Protein AF-A0A925Z3T1-F1 (afdb_monomer_lite)

Radius of gyration: 11.26 Å; chains: 1; bounding box: 21×22×35 Å

pLDDT: mean 78.57, std 15.77, range [39.25, 95.44]

Secondary structure (DSSP, 8-state):
--HHHHHHHHHHHHHHHH---HHHHHHHHTS-HHHHHHHHTT-SPPPHHHHHHHHHHHHS-SS---

Structure (mmCIF, N/CA/C/O backbone):
data_AF-A0A925Z3T1-F1
#
_entry.id   AF-A0A925Z3T1-F1
#
loop_
_atom_site.group_PDB
_atom_site.id
_atom_site.type_symbol
_atom_site.label_atom_id
_atom_site.label_alt_id
_atom_site.label_comp_id
_atom_site.label_asym_id
_atom_site.label_entity_id
_atom_site.label_seq_id
_atom_site.pdbx_PDB_ins_code
_atom_site.Cartn_x
_atom_site.Cartn_y
_atom_site.Cartn_z
_atom_site.occupancy
_atom_site.B_iso_or_equiv
_atom_site.auth_seq_id
_atom_site.auth_comp_id
_atom_site.auth_asym_id
_atom_site.auth_atom_id
_atom_site.pdbx_PDB_model_num
ATOM 1 N N . MET A 1 1 ? -7.797 0.917 -19.840 1.00 60.84 1 MET A N 1
ATOM 2 C CA . MET A 1 1 ? -7.752 0.629 -18.390 1.00 60.84 1 MET A CA 1
ATOM 3 C C . MET A 1 1 ? -6.300 0.337 -18.029 1.00 60.84 1 MET A C 1
ATOM 5 O O . MET A 1 1 ? -5.744 -0.575 -18.623 1.00 60.84 1 MET A O 1
ATOM 9 N N . ASP A 1 2 ? -5.651 1.131 -17.167 1.00 83.81 2 ASP A N 1
ATOM 10 C CA . ASP A 1 2 ? -4.275 0.832 -16.717 1.00 83.81 2 ASP A CA 1
ATOM 11 C C . ASP A 1 2 ? -4.354 -0.143 -15.537 1.00 83.81 2 ASP A C 1
ATOM 13 O O . ASP A 1 2 ? -4.866 0.202 -14.471 1.00 83.81 2 ASP A O 1
ATOM 17 N N . VAL A 1 3 ? -3.871 -1.371 -15.739 1.00 77.75 3 VAL A N 1
ATOM 18 C CA . VAL A 1 3 ? -3.878 -2.427 -14.717 1.00 77.75 3 VAL A CA 1
ATOM 19 C C . VAL A 1 3 ? -3.153 -2.000 -13.438 1.00 77.75 3 VAL A C 1
ATOM 21 O O . VAL A 1 3 ? -3.574 -2.376 -12.348 1.00 77.75 3 VAL A O 1
ATOM 24 N N . ARG A 1 4 ? -2.110 -1.164 -13.533 1.00 76.62 4 ARG A N 1
ATOM 25 C CA . ARG A 1 4 ? -1.377 -0.674 -12.355 1.00 76.62 4 ARG A CA 1
ATOM 26 C C . ARG A 1 4 ? -2.255 0.229 -11.501 1.00 76.62 4 ARG A C 1
ATOM 28 O O . ARG A 1 4 ? -2.225 0.112 -10.281 1.00 76.62 4 ARG A O 1
ATOM 35 N N . ARG A 1 5 ? -3.078 1.055 -12.155 1.00 84.19 5 ARG A N 1
ATOM 36 C CA . ARG A 1 5 ? -4.039 1.935 -11.488 1.00 84.19 5 ARG A CA 1
ATOM 37 C C . ARG A 1 5 ? -5.120 1.136 -10.764 1.00 84.19 5 ARG A C 1
ATOM 39 O O . ARG A 1 5 ? -5.410 1.392 -9.605 1.00 84.19 5 ARG A O 1
ATOM 46 N N . LEU A 1 6 ? -5.640 0.099 -11.424 1.00 84.75 6 LEU A N 1
ATOM 47 C CA . LEU A 1 6 ? -6.609 -0.818 -10.820 1.00 84.75 6 LEU A CA 1
ATOM 48 C C . LEU A 1 6 ? -6.052 -1.498 -9.560 1.00 84.75 6 LEU A C 1
ATOM 50 O O . LEU A 1 6 ? -6.767 -1.640 -8.571 1.00 84.75 6 LEU A O 1
ATOM 54 N N . VAL A 1 7 ? -4.786 -1.925 -9.591 1.00 82.75 7 VAL A N 1
ATOM 55 C CA . VAL A 1 7 ? -4.138 -2.561 -8.437 1.00 82.75 7 VAL A CA 1
ATOM 56 C C . VAL A 1 7 ? -4.029 -1.588 -7.264 1.00 82.75 7 VAL A C 1
ATOM 58 O O . VAL A 1 7 ? -4.475 -1.939 -6.175 1.00 82.75 7 VAL A O 1
ATOM 61 N N . GLY A 1 8 ? -3.484 -0.383 -7.463 1.00 87.62 8 GLY A N 1
ATOM 62 C CA . GLY A 1 8 ? -3.316 0.590 -6.378 1.00 87.62 8 GLY A CA 1
ATOM 63 C C . GLY A 1 8 ? -4.642 1.034 -5.757 1.00 87.62 8 GLY A C 1
ATOM 64 O O . GLY A 1 8 ? -4.772 1.071 -4.529 1.00 87.62 8 GLY A O 1
ATOM 65 N N . ASP A 1 9 ? -5.659 1.260 -6.591 1.00 90.06 9 ASP A N 1
ATOM 66 C CA . ASP A 1 9 ? -7.003 1.631 -6.140 1.00 90.06 9 ASP A CA 1
ATOM 67 C C . ASP A 1 9 ? -7.645 0.504 -5.303 1.00 90.06 9 ASP A C 1
ATOM 69 O O . ASP A 1 9 ? -8.229 0.757 -4.243 1.00 90.06 9 ASP A O 1
ATOM 73 N N . ASN A 1 10 ? -7.483 -0.755 -5.726 1.00 87.31 10 ASN A N 1
ATOM 74 C CA . ASN A 1 10 ? -7.972 -1.914 -4.979 1.00 87.31 10 ASN A CA 1
ATOM 75 C C . ASN A 1 10 ? -7.225 -2.113 -3.657 1.00 87.31 10 ASN A C 1
ATOM 77 O O . ASN A 1 10 ? -7.871 -2.387 -2.647 1.00 87.31 10 ASN A O 1
ATOM 81 N N . VAL A 1 11 ? -5.899 -1.935 -3.627 1.00 87.00 11 VAL A N 1
ATOM 82 C CA . VAL A 1 11 ? -5.117 -2.002 -2.380 1.00 87.00 11 VAL A CA 1
ATOM 83 C C . VAL A 1 11 ? -5.668 -1.016 -1.361 1.00 87.00 11 VAL A C 1
ATOM 85 O O . VAL A 1 11 ? -5.980 -1.410 -0.239 1.00 87.00 11 VAL A O 1
ATOM 88 N N . ARG A 1 12 ? -5.863 0.246 -1.761 1.00 91.56 12 ARG A N 1
ATOM 89 C CA . ARG A 1 12 ? -6.419 1.275 -0.878 1.00 91.56 12 ARG A CA 1
ATOM 90 C C . ARG A 1 12 ? -7.811 0.888 -0.386 1.00 91.56 12 ARG A C 1
ATOM 92 O O . ARG A 1 12 ? -8.088 0.988 0.808 1.00 91.56 12 ARG A O 1
ATOM 99 N N . ARG A 1 13 ? -8.684 0.451 -1.299 1.00 90.50 13 ARG A N 1
ATOM 100 C CA . ARG A 1 13 ? -10.061 0.059 -0.980 1.00 90.50 13 ARG A CA 1
ATOM 101 C C . ARG A 1 13 ? -10.100 -1.076 0.045 1.00 90.50 13 ARG A C 1
ATOM 103 O O . ARG A 1 13 ? -10.787 -0.944 1.054 1.00 90.50 13 ARG A O 1
ATOM 110 N N . TYR A 1 14 ? -9.364 -2.161 -0.189 1.00 88.38 14 TYR A N 1
ATOM 111 C CA . TYR A 1 14 ? -9.357 -3.316 0.710 1.00 88.38 14 TYR A CA 1
ATOM 112 C C . TYR A 1 14 ? -8.630 -3.031 2.022 1.00 88.38 14 TYR A C 1
ATOM 114 O O . TYR A 1 14 ? -9.100 -3.463 3.072 1.00 88.38 14 TYR A O 1
ATOM 122 N N . ARG A 1 15 ? -7.555 -2.232 2.003 1.00 90.81 15 ARG A N 1
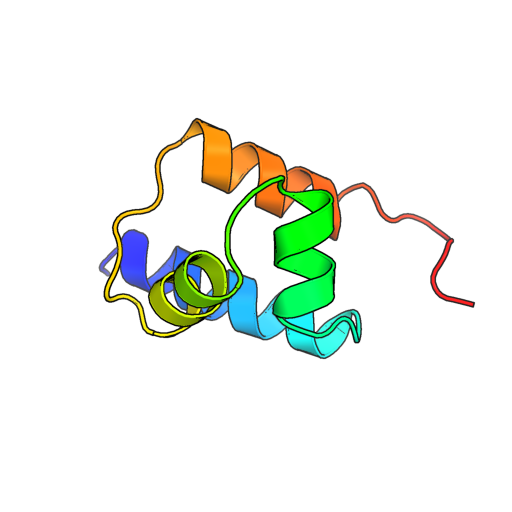ATOM 123 C CA . ARG A 1 15 ? -6.896 -1.792 3.234 1.00 90.81 15 ARG A CA 1
ATOM 124 C C . ARG A 1 15 ? -7.851 -1.018 4.133 1.00 90.81 15 ARG A C 1
ATOM 126 O O . ARG A 1 15 ? -7.928 -1.314 5.319 1.00 90.81 15 ARG A O 1
ATOM 133 N N . LEU A 1 16 ? -8.567 -0.037 3.585 1.00 91.56 16 LEU A N 1
ATOM 134 C CA . LEU A 1 16 ? -9.515 0.761 4.364 1.00 91.56 16 LEU A CA 1
ATOM 135 C C . LEU A 1 16 ? -10.667 -0.093 4.902 1.00 91.56 16 LEU A C 1
ATOM 137 O O . LEU A 1 16 ? -11.048 0.085 6.052 1.00 91.56 16 LEU A O 1
ATOM 141 N N . ALA A 1 17 ? -11.176 -1.037 4.106 1.00 87.81 17 ALA A N 1
ATOM 142 C CA . ALA A 1 17 ? -12.227 -1.954 4.542 1.00 87.81 17 ALA A CA 1
ATOM 143 C C . ALA A 1 17 ? -11.769 -2.907 5.662 1.00 87.81 17 ALA A C 1
ATOM 145 O O . ALA A 1 17 ? -12.555 -3.224 6.545 1.00 87.81 17 ALA A O 1
ATOM 146 N N . ALA A 1 18 ? -10.505 -3.341 5.644 1.00 86.12 18 ALA A N 1
ATOM 147 C CA . ALA A 1 18 ? -9.940 -4.221 6.667 1.00 86.12 18 ALA A CA 1
ATOM 148 C C . ALA A 1 18 ? -9.473 -3.476 7.936 1.00 86.12 18 ALA A C 1
ATOM 150 O O . ALA A 1 18 ? -9.204 -4.113 8.950 1.00 86.12 18 ALA A O 1
ATOM 151 N N . GLY A 1 19 ? -9.312 -2.147 7.880 1.00 89.88 19 GLY A N 1
ATOM 152 C CA . GLY A 1 19 ? -8.895 -1.311 9.010 1.00 89.88 19 GLY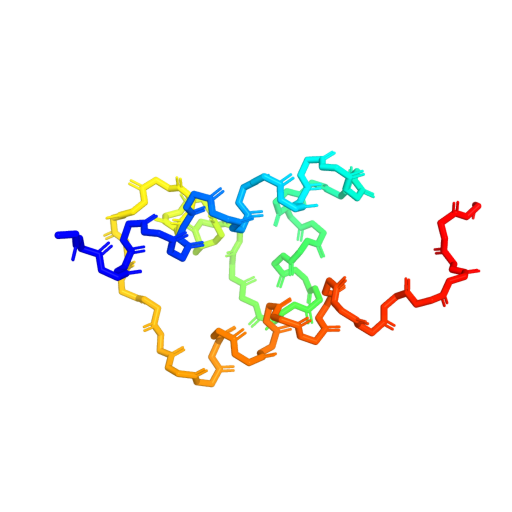 A CA 1
ATOM 153 C C . GLY A 1 19 ? -7.391 -1.059 9.250 1.00 89.88 19 GLY A C 1
ATOM 154 O O . GLY A 1 19 ? -7.103 -0.086 9.951 1.00 89.88 19 GLY A O 1
ATOM 155 N N . PRO A 1 20 ? -6.398 -1.805 8.710 1.00 90.38 20 PRO A N 1
ATOM 156 C CA . PRO A 1 20 ? -5.006 -1.522 9.037 1.00 90.38 20 PRO A CA 1
ATOM 157 C C . PRO A 1 20 ? -4.504 -0.213 8.411 1.00 90.38 20 PRO A C 1
ATOM 159 O O . PRO A 1 20 ? -4.884 0.203 7.308 1.00 90.38 20 PRO A O 1
ATOM 162 N N . SER A 1 21 ? -3.567 0.426 9.103 1.00 94.75 21 SER A N 1
ATOM 163 C CA . SER A 1 21 ? -2.802 1.553 8.583 1.00 94.75 21 SER A CA 1
ATOM 164 C C . SER A 1 21 ? -1.851 1.105 7.465 1.00 94.75 21 SER A C 1
ATOM 166 O O . SER A 1 21 ? -1.536 -0.076 7.313 1.00 94.75 21 SER A O 1
ATOM 168 N N . GLN A 1 22 ? -1.352 2.059 6.673 1.00 94.25 22 GLN A N 1
ATOM 169 C CA . GLN A 1 22 ? -0.320 1.766 5.671 1.00 94.25 22 GLN A CA 1
ATOM 170 C C . GLN A 1 22 ? 0.950 1.173 6.308 1.00 94.25 22 GLN A C 1
ATOM 172 O O . GLN A 1 22 ? 1.598 0.339 5.685 1.00 94.25 22 GLN A O 1
ATOM 177 N N . GLU A 1 23 ? 1.285 1.579 7.538 1.00 95.44 23 GLU A N 1
ATOM 178 C CA . GLU A 1 23 ? 2.455 1.087 8.278 1.00 95.44 23 GLU A CA 1
ATOM 179 C C . GLU A 1 23 ? 2.289 -0.390 8.655 1.00 95.44 23 GLU A C 1
ATOM 181 O O . GLU A 1 23 ? 3.167 -1.198 8.378 1.00 95.44 23 GLU A O 1
ATOM 186 N N . GLN A 1 24 ? 1.117 -0.769 9.175 1.00 92.25 24 GLN A N 1
ATOM 187 C CA . GLN A 1 24 ? 0.813 -2.157 9.544 1.00 92.25 24 GLN A CA 1
ATOM 188 C C . GLN A 1 24 ? 0.848 -3.096 8.330 1.00 92.25 24 GLN A C 1
ATOM 190 O O . GLN A 1 24 ? 1.274 -4.245 8.429 1.00 92.25 24 GLN A O 1
ATOM 195 N N . VAL A 1 25 ? 0.414 -2.618 7.161 1.00 89.38 25 VAL A N 1
ATOM 196 C CA . VAL A 1 25 ? 0.527 -3.381 5.908 1.00 89.38 25 VAL A CA 1
ATOM 197 C C . VAL A 1 25 ? 1.987 -3.500 5.480 1.00 89.38 25 VAL A C 1
ATOM 199 O O . VAL A 1 25 ? 2.424 -4.582 5.093 1.00 89.38 25 VAL A O 1
ATOM 202 N N . ALA A 1 26 ? 2.746 -2.408 5.566 1.00 89.31 26 ALA A N 1
ATOM 203 C CA . ALA A 1 26 ? 4.151 -2.378 5.188 1.00 89.31 26 ALA A CA 1
ATOM 204 C C . ALA A 1 26 ? 4.993 -3.344 6.035 1.00 89.31 26 ALA A C 1
ATOM 206 O O . ALA A 1 26 ? 5.777 -4.112 5.477 1.00 89.31 26 ALA A O 1
ATOM 207 N N . GLU A 1 27 ? 4.752 -3.378 7.347 1.00 89.62 27 GLU A N 1
ATOM 208 C CA . GLU A 1 27 ? 5.380 -4.300 8.295 1.00 89.62 27 GLU A CA 1
ATOM 209 C C . GLU A 1 27 ? 5.110 -5.764 7.918 1.00 89.62 27 GLU A C 1
ATOM 211 O O . GLU A 1 27 ? 6.045 -6.541 7.724 1.00 89.62 27 GLU A O 1
ATOM 216 N N . ARG A 1 28 ? 3.842 -6.129 7.676 1.00 86.38 28 ARG A N 1
ATOM 217 C CA . ARG A 1 28 ? 3.461 -7.485 7.232 1.00 86.38 28 ARG A CA 1
ATOM 218 C C . ARG A 1 28 ? 4.067 -7.862 5.873 1.00 86.38 28 ARG A C 1
ATOM 220 O O . ARG A 1 28 ? 4.337 -9.032 5.595 1.00 86.38 28 ARG A O 1
ATOM 227 N N . MET A 1 29 ? 4.287 -6.873 5.009 1.00 83.88 29 MET A N 1
ATOM 228 C CA . MET A 1 29 ? 4.912 -7.048 3.698 1.00 83.88 29 MET A CA 1
ATOM 229 C C . MET A 1 29 ? 6.448 -6.989 3.729 1.00 83.88 29 MET A C 1
ATOM 231 O O . MET A 1 29 ? 7.077 -7.318 2.721 1.00 83.88 29 MET A O 1
ATOM 235 N N . GLY A 1 30 ? 7.081 -6.611 4.841 1.00 86.69 30 GLY A N 1
ATOM 236 C CA . GLY A 1 30 ? 8.529 -6.381 4.891 1.00 86.69 30 GLY A CA 1
ATOM 237 C C . GLY A 1 30 ? 8.996 -5.302 3.904 1.00 86.69 30 GLY A C 1
ATOM 238 O O . GLY A 1 30 ? 10.020 -5.467 3.243 1.00 86.69 30 GLY A O 1
ATOM 239 N N . VAL A 1 31 ? 8.210 -4.234 3.742 1.00 87.31 31 VAL A N 1
ATOM 240 C CA . VAL A 1 31 ? 8.519 -3.065 2.896 1.00 87.31 31 VAL A CA 1
ATOM 241 C C . VAL A 1 31 ? 8.390 -1.782 3.717 1.00 87.31 31 VAL A C 1
ATOM 243 O O . VAL A 1 31 ? 7.872 -1.798 4.827 1.00 87.31 31 VAL A O 1
ATOM 246 N N . CYS A 1 32 ? 8.835 -0.645 3.182 1.00 91.69 32 CYS A N 1
ATOM 247 C CA . CYS A 1 32 ? 8.615 0.643 3.839 1.00 91.69 32 CYS A CA 1
ATOM 248 C C . CYS A 1 32 ? 7.180 1.149 3.616 1.00 91.69 32 CYS A C 1
ATOM 250 O O . CYS A 1 32 ? 6.591 0.949 2.552 1.00 91.69 32 CYS A O 1
ATOM 252 N N . ARG A 1 33 ? 6.621 1.899 4.569 1.00 94.06 33 ARG A N 1
ATOM 253 C CA . ARG A 1 33 ? 5.298 2.528 4.412 1.00 94.06 33 ARG A CA 1
ATOM 254 C C . ARG A 1 33 ? 5.197 3.466 3.206 1.00 94.06 33 ARG A C 1
ATOM 256 O O . ARG A 1 33 ? 4.136 3.558 2.589 1.00 94.06 33 ARG A O 1
ATOM 263 N N . ALA A 1 34 ? 6.301 4.098 2.801 1.00 93.44 34 ALA A N 1
ATOM 264 C CA . ALA A 1 34 ? 6.360 4.890 1.569 1.00 93.44 34 ALA A CA 1
ATOM 265 C C . ALA A 1 34 ? 6.053 4.055 0.309 1.00 93.44 34 ALA A C 1
ATOM 267 O O . ALA A 1 34 ? 5.436 4.573 -0.619 1.00 93.44 34 ALA A O 1
ATOM 268 N N . TYR A 1 35 ? 6.402 2.762 0.293 1.00 90.62 35 TYR A N 1
ATOM 269 C CA . TYR A 1 35 ? 6.029 1.848 -0.788 1.00 90.62 35 TYR A CA 1
ATOM 270 C C . TYR A 1 35 ? 4.511 1.660 -0.857 1.00 90.62 35 TYR A C 1
ATOM 272 O O . TYR A 1 35 ? 3.929 1.802 -1.929 1.00 90.62 35 TYR A O 1
ATOM 280 N N . ILE A 1 36 ? 3.856 1.419 0.286 1.00 91.56 36 ILE A N 1
ATOM 281 C CA . ILE A 1 36 ? 2.392 1.282 0.358 1.00 91.56 36 ILE A CA 1
ATOM 282 C C . ILE A 1 36 ? 1.704 2.581 -0.068 1.00 91.56 36 ILE A C 1
ATOM 284 O O . ILE A 1 36 ? 0.791 2.554 -0.888 1.00 91.56 36 ILE A O 1
ATOM 288 N N . SER A 1 37 ? 2.182 3.733 0.411 1.00 94.19 37 SER A N 1
ATOM 289 C CA . SER A 1 37 ? 1.646 5.029 -0.017 1.00 94.19 37 SER A CA 1
ATOM 290 C C . SER A 1 37 ? 1.825 5.255 -1.519 1.00 94.19 37 SER A C 1
ATOM 292 O O . SER A 1 37 ? 0.901 5.719 -2.177 1.00 94.19 37 SER A O 1
ATOM 294 N N . GLY A 1 38 ? 2.995 4.935 -2.073 1.00 92.44 38 GLY A N 1
ATOM 295 C CA . GLY A 1 38 ? 3.256 5.070 -3.503 1.00 92.44 38 GLY A CA 1
ATOM 296 C C . GLY A 1 38 ? 2.387 4.139 -4.347 1.00 92.44 38 GLY A C 1
ATOM 297 O O . GLY A 1 38 ? 1.965 4.514 -5.442 1.00 92.44 38 GLY A O 1
ATOM 298 N N . LEU A 1 39 ? 2.088 2.946 -3.827 1.00 89.50 39 LEU A N 1
ATOM 299 C CA . LEU A 1 39 ? 1.219 1.973 -4.474 1.00 89.50 39 LEU A CA 1
ATOM 300 C C . LEU A 1 39 ? -0.228 2.471 -4.514 1.00 89.50 39 LEU A C 1
ATOM 302 O O . LEU A 1 39 ? -0.833 2.469 -5.579 1.00 89.50 39 LEU A O 1
ATOM 306 N N . GLU A 1 40 ? -0.752 2.979 -3.396 1.00 92.50 40 GLU A N 1
ATOM 307 C CA . GLU A 1 40 ? -2.103 3.564 -3.319 1.00 92.50 40 GLU A CA 1
ATOM 308 C C . GLU A 1 40 ? -2.258 4.865 -4.121 1.00 92.50 40 GLU A C 1
ATOM 310 O O . GLU A 1 40 ? -3.376 5.254 -4.452 1.00 92.50 40 GLU A O 1
ATOM 315 N N .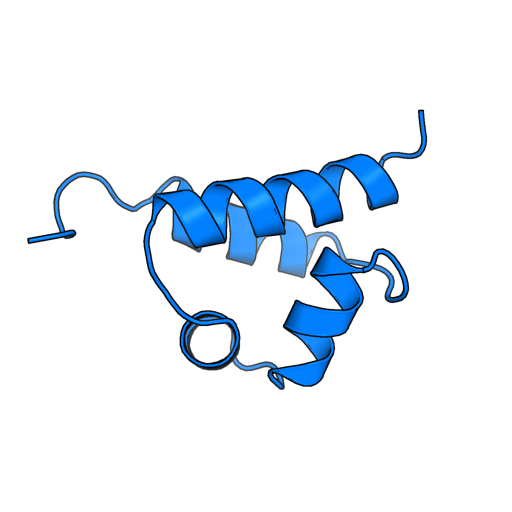 LEU A 1 41 ? -1.152 5.556 -4.411 1.00 93.44 41 LEU A N 1
ATOM 316 C CA . LEU A 1 41 ? -1.115 6.752 -5.257 1.00 93.44 41 LEU A CA 1
ATOM 317 C C . LEU A 1 41 ? -0.829 6.436 -6.730 1.00 93.44 41 LEU A C 1
ATOM 319 O O . LEU A 1 41 ? -0.832 7.348 -7.553 1.00 93.44 41 LEU A O 1
ATOM 323 N N . ASN A 1 42 ? -0.598 5.166 -7.078 1.00 88.00 42 ASN A N 1
ATOM 324 C CA . ASN A 1 42 ? -0.274 4.719 -8.433 1.00 88.00 42 ASN A CA 1
ATOM 325 C C . ASN A 1 42 ? 1.028 5.326 -9.005 1.00 88.00 42 ASN A C 1
ATOM 327 O O . ASN A 1 42 ? 1.169 5.463 -10.220 1.00 88.00 42 ASN A O 1
ATOM 331 N N . VAL A 1 43 ? 1.989 5.681 -8.141 1.00 87.25 43 VAL A N 1
ATOM 332 C CA . VAL A 1 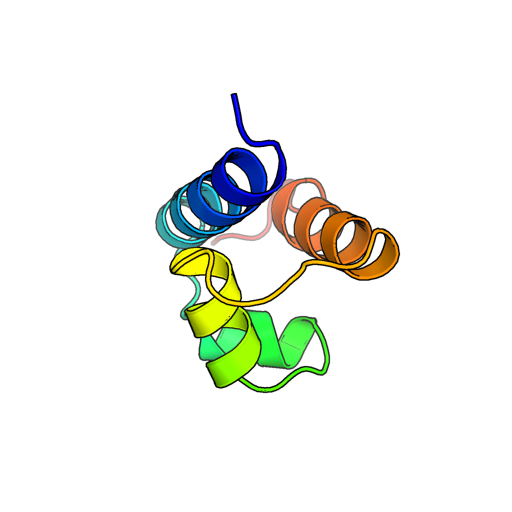43 ? 3.274 6.306 -8.526 1.00 87.25 43 VAL A CA 1
ATOM 333 C C . VAL A 1 43 ? 4.471 5.357 -8.445 1.00 87.25 43 VAL A C 1
ATOM 335 O O . VAL A 1 43 ? 5.556 5.699 -8.911 1.00 87.25 43 VAL A O 1
ATOM 338 N N . VAL A 1 44 ? 4.290 4.152 -7.893 1.00 79.69 44 VAL A N 1
ATOM 339 C CA . VAL A 1 44 ? 5.312 3.092 -7.897 1.00 79.69 44 VAL A CA 1
ATOM 340 C C . VAL A 1 44 ? 4.826 1.873 -8.682 1.00 79.69 44 VAL A C 1
ATOM 342 O O . VAL A 1 44 ? 3.646 1.521 -8.615 1.00 79.69 44 VAL A O 1
ATOM 345 N N . PRO A 1 45 ? 5.708 1.185 -9.425 1.00 67.81 45 PRO A N 1
ATOM 346 C CA . PRO A 1 45 ? 5.349 -0.067 -10.071 1.00 67.81 45 PRO A CA 1
ATOM 347 C C . PRO A 1 45 ? 5.206 -1.186 -9.030 1.00 67.81 45 PRO A C 1
ATOM 349 O O . PRO A 1 45 ? 6.104 -1.426 -8.218 1.00 67.81 45 PRO A O 1
ATOM 352 N N . SER A 1 46 ? 4.097 -1.923 -9.089 1.00 69.31 46 SER A N 1
ATOM 353 C CA . SER A 1 46 ? 3.958 -3.176 -8.346 1.00 69.31 46 SER A CA 1
ATOM 354 C C . SER A 1 46 ? 4.600 -4.325 -9.125 1.00 69.31 46 SER A C 1
ATOM 356 O O . SER A 1 46 ? 4.314 -4.513 -10.309 1.00 69.31 46 SER A O 1
ATOM 358 N N . ARG A 1 47 ? 5.472 -5.106 -8.476 1.00 73.50 47 ARG A N 1
ATOM 359 C CA . ARG A 1 47 ? 5.978 -6.371 -9.036 1.00 73.50 47 ARG A CA 1
ATOM 360 C C . ARG A 1 47 ? 4.954 -7.477 -8.780 1.00 73.50 47 ARG A C 1
ATOM 362 O O . ARG A 1 47 ? 4.282 -7.458 -7.754 1.00 73.50 47 ARG A O 1
ATOM 369 N N . ARG A 1 48 ? 4.888 -8.483 -9.660 1.00 67.06 48 ARG A N 1
ATOM 370 C CA . ARG A 1 48 ? 3.953 -9.620 -9.537 1.00 67.06 48 ARG A CA 1
ATOM 371 C C . ARG A 1 48 ? 3.977 -10.278 -8.148 1.00 67.06 48 ARG A C 1
ATOM 373 O O . ARG A 1 48 ? 2.922 -10.449 -7.552 1.00 67.06 48 ARG A O 1
ATOM 380 N N . SER A 1 49 ? 5.167 -10.535 -7.603 1.00 69.00 49 SER A N 1
ATOM 381 C CA . SER A 1 49 ? 5.337 -11.112 -6.261 1.00 69.00 49 SER A CA 1
ATOM 382 C C . SER A 1 49 ? 4.776 -10.236 -5.134 1.00 69.00 49 SER A C 1
ATOM 384 O O . SER A 1 49 ? 4.336 -10.749 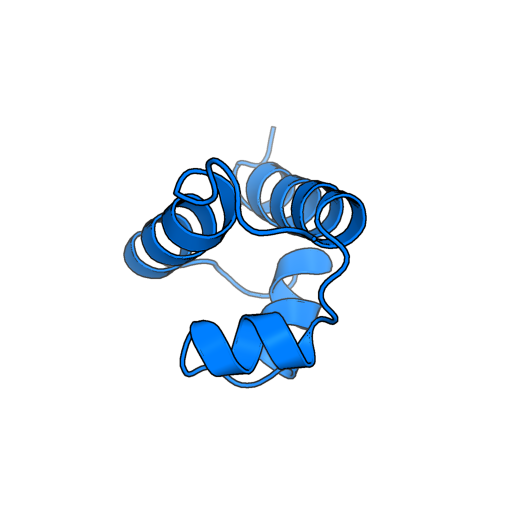-4.110 1.00 69.00 49 SER A O 1
ATOM 386 N N . GLN A 1 50 ? 4.753 -8.912 -5.313 1.00 69.06 50 GLN A N 1
ATOM 387 C CA . GLN A 1 50 ? 4.178 -7.992 -4.332 1.00 69.06 50 GLN A CA 1
ATOM 388 C C . GLN A 1 50 ? 2.654 -7.939 -4.433 1.00 69.06 50 GLN A C 1
ATOM 390 O O . GLN A 1 50 ? 1.990 -7.911 -3.399 1.00 69.06 50 GLN A O 1
ATOM 395 N N . CYS A 1 51 ? 2.092 -8.013 -5.646 1.00 66.94 51 CYS A N 1
ATOM 396 C CA . CYS A 1 51 ? 0.651 -8.207 -5.821 1.00 66.94 51 CYS A CA 1
ATOM 397 C C . CYS A 1 51 ? 0.179 -9.493 -5.133 1.00 66.94 51 CYS A C 1
ATOM 399 O O . CYS A 1 51 ? -0.809 -9.455 -4.413 1.00 66.94 51 CYS A O 1
ATOM 401 N N . GLU A 1 52 ? 0.899 -10.605 -5.298 1.00 64.25 52 GLU A N 1
ATOM 402 C CA . GLU A 1 52 ? 0.568 -11.883 -4.653 1.00 64.25 52 GLU A CA 1
ATOM 403 C C . GLU A 1 52 ? 0.595 -11.772 -3.119 1.00 64.25 52 GLU A C 1
ATOM 405 O O . GLU A 1 52 ? -0.334 -12.230 -2.460 1.00 64.25 52 GLU A O 1
ATOM 410 N N . ARG A 1 53 ? 1.584 -11.079 -2.533 1.00 68.44 53 ARG A N 1
ATOM 411 C CA . ARG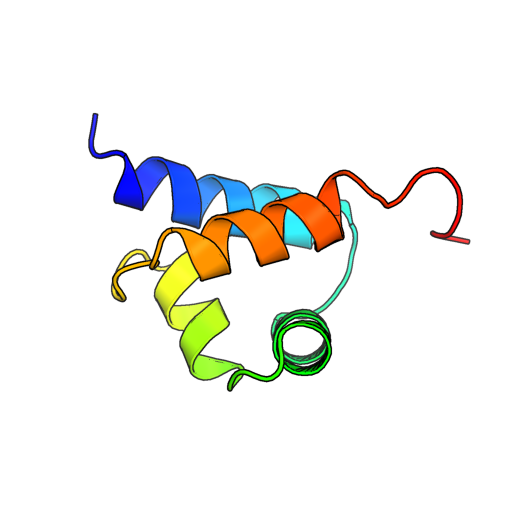 A 1 53 ? 1.632 -10.847 -1.076 1.00 68.44 53 ARG A CA 1
ATOM 412 C C . ARG A 1 53 ? 0.498 -9.958 -0.567 1.00 68.44 53 ARG A C 1
ATOM 414 O O . ARG A 1 53 ? -0.061 -10.249 0.484 1.00 68.44 53 ARG A O 1
ATOM 421 N N . ILE A 1 54 ? 0.134 -8.910 -1.305 1.00 71.06 54 ILE A N 1
ATOM 422 C CA . ILE A 1 54 ? -1.018 -8.054 -0.976 1.00 71.06 54 ILE A CA 1
ATOM 423 C C . ILE A 1 54 ? -2.309 -8.866 -1.036 1.00 71.06 54 ILE A C 1
ATOM 425 O O . ILE A 1 54 ? -3.114 -8.816 -0.114 1.00 71.06 54 ILE A O 1
ATOM 429 N N . ILE A 1 55 ? -2.488 -9.647 -2.099 1.00 67.19 55 ILE A N 1
ATOM 430 C CA . ILE A 1 55 ? -3.649 -10.515 -2.279 1.00 67.19 55 ILE A CA 1
ATOM 431 C C . ILE A 1 55 ? -3.738 -11.519 -1.125 1.00 67.19 55 ILE A C 1
ATOM 433 O O . ILE A 1 55 ? -4.803 -11.653 -0.542 1.00 67.19 55 ILE A O 1
ATOM 437 N N . MET A 1 56 ? -2.634 -12.149 -0.720 1.00 62.16 56 MET A N 1
ATOM 438 C CA . MET A 1 56 ? -2.614 -13.066 0.428 1.00 62.16 56 MET A CA 1
ATOM 439 C C . MET A 1 56 ? -2.936 -12.367 1.758 1.00 62.16 56 MET A C 1
ATOM 441 O O . MET A 1 56 ? -3.591 -12.961 2.606 1.00 62.16 56 MET A O 1
ATOM 445 N N . LEU A 1 57 ? -2.546 -11.102 1.951 1.00 64.88 57 LEU A N 1
ATOM 446 C CA . LEU A 1 57 ? -2.895 -10.350 3.164 1.00 64.88 57 LEU A CA 1
ATOM 447 C C . LEU A 1 57 ? -4.391 -10.023 3.275 1.00 64.88 57 LEU A C 1
ATOM 449 O O . LEU A 1 57 ? -4.883 -9.878 4.392 1.00 64.88 57 LEU A O 1
ATOM 453 N N . TYR A 1 58 ? -5.100 -9.904 2.148 1.00 63.81 58 TYR A N 1
ATOM 454 C CA . TYR A 1 58 ? -6.515 -9.510 2.122 1.00 63.81 58 TYR A CA 1
ATOM 455 C C . TYR A 1 58 ? -7.486 -10.642 1.751 1.00 63.81 58 TYR A C 1
ATOM 457 O O . TYR A 1 58 ? -8.653 -10.559 2.117 1.00 63.81 58 TYR A O 1
ATOM 465 N N . LEU A 1 59 ? -7.039 -11.696 1.057 1.00 55.47 59 LEU A N 1
ATOM 466 C CA . LEU A 1 59 ? -7.850 -12.875 0.719 1.00 55.47 59 LEU A CA 1
ATOM 467 C C . LEU A 1 59 ? -7.685 -14.028 1.719 1.00 55.47 59 LEU A C 1
ATOM 469 O O . LEU A 1 59 ? -8.602 -14.832 1.850 1.00 55.47 59 LEU A O 1
ATOM 473 N N . SER A 1 60 ? -6.565 -14.103 2.447 1.00 51.09 60 SER A N 1
ATOM 474 C CA . SER A 1 60 ? -6.321 -15.145 3.461 1.00 51.09 60 SER A CA 1
ATOM 475 C C . SER A 1 60 ? -6.709 -14.716 4.878 1.00 51.09 60 SER A C 1
ATOM 477 O O . SER A 1 60 ? -6.226 -15.308 5.838 1.00 51.09 60 SER A O 1
ATOM 479 N N . ALA A 1 61 ? -7.582 -13.716 5.026 1.00 47.03 61 ALA A N 1
ATOM 480 C CA . ALA A 1 61 ? -8.204 -13.379 6.305 1.00 47.03 61 ALA A CA 1
ATOM 481 C C . ALA A 1 61 ? -9.672 -13.854 6.360 1.00 47.03 61 ALA A C 1
ATOM 483 O O . ALA A 1 61 ? -10.578 -13.019 6.394 1.00 47.03 61 ALA A O 1
ATOM 484 N N . PRO A 1 62 ? -9.950 -15.173 6.374 1.00 41.50 62 PRO A N 1
ATOM 485 C CA . PRO A 1 62 ? -11.159 -15.653 7.011 1.00 41.50 62 PRO A CA 1
ATOM 486 C C . PRO A 1 62 ? -10.954 -15.540 8.537 1.00 41.50 62 PRO A C 1
ATOM 488 O O . PRO A 1 62 ? -9.996 -16.069 9.088 1.00 41.50 62 PRO A O 1
ATOM 491 N N . GLU A 1 63 ? -11.848 -14.815 9.209 1.00 45.09 63 GLU A N 1
ATOM 492 C CA . GLU A 1 63 ? -12.140 -14.951 10.651 1.00 45.09 63 GLU A CA 1
ATOM 493 C C . GLU A 1 63 ? -11.228 -14.331 11.735 1.00 45.09 63 GLU A C 1
ATOM 495 O O . GLU A 1 63 ? -11.439 -14.622 12.909 1.00 45.09 63 GLU A O 1
ATOM 500 N N . SER A 1 64 ? -10.302 -13.406 11.458 1.00 41.22 64 SER A N 1
ATOM 501 C CA . SER A 1 64 ? -9.563 -12.743 12.563 1.00 41.22 64 SER A CA 1
ATOM 502 C C . SER A 1 64 ? -9.444 -11.221 12.450 1.00 41.22 64 SER A C 1
ATOM 504 O O . SER A 1 64 ? -8.351 -10.654 12.519 1.00 41.22 64 SER A O 1
ATOM 506 N N . LEU A 1 65 ? -10.589 -10.559 12.289 1.00 42.94 65 LEU A N 1
ATOM 507 C CA . LEU A 1 65 ? -10.781 -9.148 12.644 1.00 42.94 65 LEU A CA 1
ATOM 508 C C . LEU A 1 65 ? -11.889 -9.070 13.708 1.00 42.94 65 LEU A C 1
ATOM 510 O O . LEU A 1 65 ? -12.987 -8.593 13.440 1.00 42.94 65 LEU A O 1
ATOM 514 N N . ASN A 1 66 ? -11.586 -9.615 14.888 1.00 39.25 66 ASN A N 1
ATOM 515 C CA . ASN A 1 66 ? -12.169 -9.215 16.169 1.00 39.25 66 ASN A CA 1
ATOM 516 C C . ASN A 1 66 ? -11.040 -8.619 17.008 1.00 39.25 66 ASN A C 1
ATOM 518 O O . ASN A 1 66 ? -9.945 -9.231 16.998 1.00 39.25 66 ASN A O 1
#

Sequence (66 aa):
MDVRRLVGDNVRRYRLAAGPSQEQVAERMGVCRAYISGLELNVVPSRRSQCERIIMLYLSAPESLN

Foldseek 3Di:
DPVLQVLLCVLVVLCVVLPDDLCVLCVQLVHHSVVNVCSVVSNDDDDPVNSVSSCCVRVVDDPPPD